Protein AF-A0A8K0PR61-F1 (afdb_monomer_lite)

pLDDT: mean 82.8, std 13.68, range [38.0, 94.88]

Foldseek 3Di:
DDPPPPCPPAAQDPNRGDDADPDFLFFWPDFDPDQGKQKEWEDEDDPQPQAPVSVLVVQVVLVVPPPPDDPSHQQEYEYEYAPDPPCPVVRQVRNVVVPSHPYYIYTYDPHPVSDDDTHIFIQHRRTTD

Radius of gyration: 15.32 Å; chains: 1; bounding box: 52×34×33 Å

Structure (mmCIF, N/CA/C/O backbone):
data_AF-A0A8K0PR61-F1
#
_entry.id   AF-A0A8K0PR61-F1
#
loop_
_atom_site.group_PDB
_atom_site.id
_atom_site.type_symbol
_atom_site.label_atom_id
_atom_site.label_alt_id
_atom_site.label_comp_id
_atom_site.label_asym_id
_atom_site.label_entity_id
_atom_site.label_seq_id
_atom_site.pdbx_PDB_ins_code
_atom_site.Cartn_x
_atom_site.Car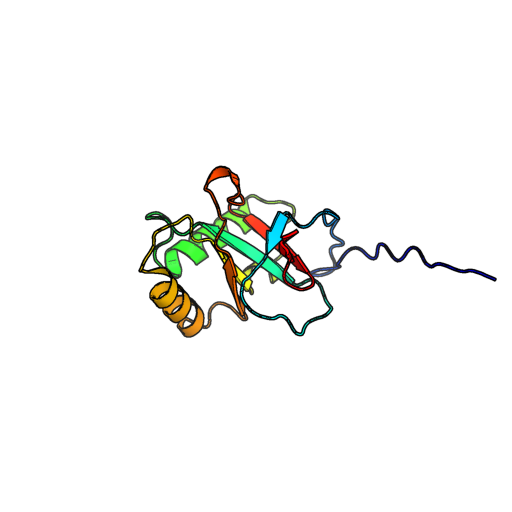tn_y
_atom_site.Cartn_z
_atom_site.occupancy
_atom_site.B_iso_or_equiv
_atom_site.auth_seq_id
_atom_site.auth_comp_id
_atom_site.auth_asym_id
_atom_site.auth_atom_id
_ato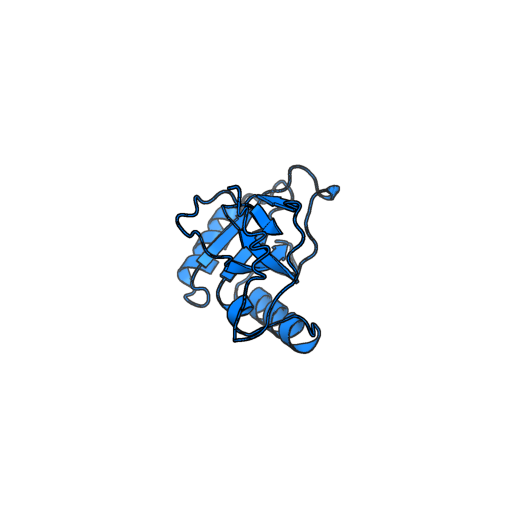m_site.pdbx_PDB_model_num
ATOM 1 N N . MET A 1 1 ? 39.208 -16.275 -10.527 1.00 43.62 1 MET A N 1
ATOM 2 C CA . MET A 1 1 ? 37.936 -16.846 -10.037 1.00 43.62 1 MET A CA 1
ATOM 3 C C . MET A 1 1 ? 37.218 -15.763 -9.254 1.00 43.62 1 MET A C 1
ATOM 5 O O . MET A 1 1 ? 37.582 -15.514 -8.116 1.00 43.62 1 MET A O 1
ATOM 9 N N . ALA A 1 2 ? 36.284 -15.065 -9.891 1.00 38.00 2 ALA A N 1
ATOM 10 C CA . ALA A 1 2 ? 35.347 -14.170 -9.219 1.00 38.00 2 ALA A CA 1
ATOM 11 C C . ALA A 1 2 ? 34.091 -14.095 -10.095 1.00 38.00 2 ALA A C 1
ATOM 13 O O . ALA A 1 2 ? 33.941 -13.190 -10.909 1.00 38.00 2 ALA A O 1
ATOM 14 N N . SER A 1 3 ? 33.229 -15.110 -9.998 1.00 41.72 3 SER A N 1
ATOM 15 C CA . SER A 1 3 ? 31.865 -15.011 -10.515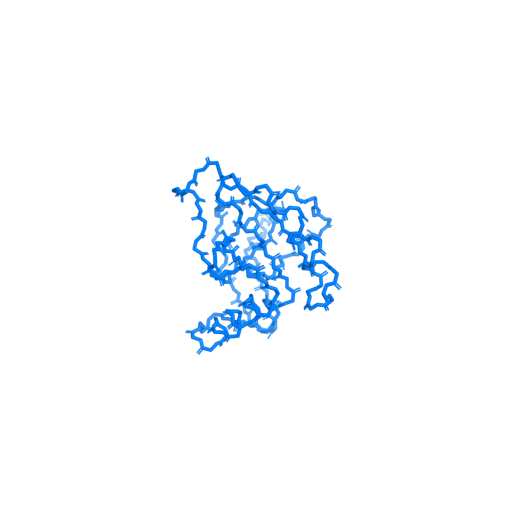 1.00 41.72 3 SER A CA 1
ATOM 16 C C . SER A 1 3 ? 31.038 -14.247 -9.482 1.00 41.72 3 SER A C 1
ATOM 18 O O . SER A 1 3 ? 30.405 -14.838 -8.609 1.00 41.72 3 SER A O 1
ATOM 20 N N . GLY A 1 4 ? 31.090 -12.920 -9.538 1.00 38.84 4 GLY A N 1
ATOM 21 C CA . GLY A 1 4 ? 30.062 -12.099 -8.913 1.00 38.84 4 GLY A CA 1
ATOM 22 C C . GLY A 1 4 ? 28.831 -12.166 -9.803 1.00 38.84 4 GLY A C 1
ATOM 23 O O . GLY A 1 4 ? 28.760 -11.443 -10.792 1.00 38.84 4 GLY A O 1
ATOM 24 N N . SER A 1 5 ? 27.915 -13.091 -9.514 1.00 38.28 5 SER A N 1
ATOM 25 C CA . SER A 1 5 ? 26.604 -13.121 -10.159 1.00 38.28 5 SER A CA 1
ATOM 26 C C . SER A 1 5 ? 25.927 -11.774 -9.905 1.00 38.28 5 SER A C 1
ATOM 28 O O . SER A 1 5 ? 25.613 -11.447 -8.763 1.00 38.28 5 SER A O 1
ATOM 30 N N . LEU A 1 6 ? 25.735 -10.977 -10.957 1.00 41.44 6 LEU A N 1
ATOM 31 C CA . LEU A 1 6 ? 24.824 -9.837 -10.952 1.00 41.44 6 LEU A CA 1
ATOM 32 C C . LEU A 1 6 ? 23.397 -10.390 -10.902 1.00 41.44 6 LEU A C 1
ATOM 34 O O . LEU A 1 6 ? 22.665 -10.341 -11.887 1.00 41.44 6 LEU A O 1
ATOM 38 N N . SER A 1 7 ? 22.988 -10.960 -9.772 1.00 41.94 7 SER A N 1
ATOM 39 C CA . SER A 1 7 ? 21.581 -11.251 -9.527 1.00 41.94 7 SER A CA 1
ATOM 40 C C . SER A 1 7 ? 20.882 -9.944 -9.157 1.00 41.94 7 SER A C 1
ATOM 42 O O . SER A 1 7 ? 20.447 -9.751 -8.025 1.00 41.94 7 SER A O 1
ATOM 44 N N . SER A 1 8 ? 20.766 -9.030 -10.122 1.00 53.06 8 SER A N 1
ATOM 45 C CA . SER A 1 8 ? 19.653 -8.080 -10.156 1.00 53.06 8 SER A CA 1
ATOM 46 C C . SER A 1 8 ? 18.402 -8.892 -10.484 1.00 53.06 8 SER A C 1
ATOM 48 O O . SER A 1 8 ? 17.921 -8.900 -11.613 1.00 53.06 8 SER A O 1
ATOM 50 N N . GLN A 1 9 ? 17.956 -9.701 -9.526 1.00 61.38 9 GLN A N 1
ATOM 51 C CA . GLN A 1 9 ? 16.813 -10.577 -9.705 1.00 61.38 9 GLN A CA 1
ATOM 52 C C . GLN A 1 9 ? 15.579 -9.750 -9.361 1.00 61.38 9 GLN A C 1
ATOM 54 O O . GLN A 1 9 ? 15.245 -9.564 -8.195 1.00 61.38 9 GLN A O 1
ATOM 59 N N . TYR A 1 10 ? 14.984 -9.157 -10.394 1.00 75.75 10 TYR A N 1
ATOM 60 C CA . TYR A 1 10 ? 13.692 -8.483 -10.324 1.00 75.75 10 TYR A CA 1
ATOM 61 C C . TYR A 1 10 ? 12.705 -9.339 -9.520 1.00 75.75 10 TYR A C 1
ATOM 63 O O . TYR A 1 10 ? 12.590 -10.531 -9.831 1.00 75.75 10 TYR A O 1
ATOM 71 N N . PRO A 1 11 ? 12.009 -8.797 -8.501 1.00 83.62 11 PRO A N 1
ATOM 72 C CA . PRO A 1 11 ? 10.946 -9.547 -7.856 1.00 83.62 11 PRO A CA 1
ATOM 73 C C . PRO A 1 11 ? 9.923 -9.972 -8.898 1.00 83.62 11 PRO A C 1
ATOM 75 O O . PRO A 1 11 ? 9.502 -9.173 -9.734 1.00 83.62 11 PRO A O 1
ATOM 78 N N . VAL A 1 12 ? 9.551 -11.246 -8.842 1.00 86.25 12 VAL A N 1
ATOM 79 C CA . VAL A 1 12 ? 8.493 -11.804 -9.674 1.00 86.25 12 VAL A CA 1
ATOM 80 C C . VAL A 1 12 ? 7.264 -11.954 -8.796 1.00 86.25 12 VAL A C 1
ATOM 82 O O . VAL A 1 12 ? 7.229 -12.832 -7.936 1.00 86.25 12 VAL A O 1
ATOM 85 N N . ILE A 1 13 ? 6.273 -11.092 -9.004 1.00 86.31 13 ILE A N 1
ATOM 86 C CA . ILE A 1 13 ? 5.000 -11.124 -8.279 1.00 86.31 13 ILE A CA 1
ATOM 87 C C . ILE A 1 13 ? 3.919 -11.565 -9.253 1.00 86.31 13 ILE A C 1
ATOM 89 O O . ILE A 1 13 ? 3.815 -11.017 -10.344 1.00 86.31 13 ILE A O 1
ATOM 93 N N . ASP A 1 14 ? 3.146 -12.589 -8.891 1.00 86.44 14 ASP A N 1
ATOM 94 C CA . ASP A 1 14 ? 2.086 -13.153 -9.741 1.00 86.44 14 ASP A CA 1
ATOM 95 C C . ASP A 1 14 ? 2.564 -13.514 -11.167 1.00 86.44 14 ASP A C 1
ATOM 97 O O . ASP A 1 14 ? 1.823 -13.426 -12.142 1.00 86.44 14 ASP A O 1
ATOM 101 N N . GLY A 1 15 ? 3.833 -13.923 -11.301 1.00 84.62 15 GLY A N 1
ATOM 102 C CA . GLY A 1 15 ? 4.458 -14.251 -12.590 1.00 84.62 15 GLY A CA 1
ATOM 103 C C . GLY A 1 15 ? 4.952 -13.044 -13.399 1.00 84.62 15 GLY A C 1
ATOM 104 O O . GLY A 1 15 ? 5.497 -13.235 -14.486 1.00 84.62 15 GLY A O 1
ATOM 105 N N . ILE A 1 16 ? 4.814 -11.825 -12.876 1.00 85.06 16 ILE A N 1
ATOM 106 C CA . ILE A 1 16 ? 5.232 -10.574 -13.515 1.00 85.06 16 ILE A CA 1
ATOM 107 C C . ILE A 1 16 ? 6.565 -10.116 -12.902 1.00 85.06 16 ILE A C 1
ATOM 109 O O . ILE A 1 16 ? 6.647 -9.961 -11.683 1.00 85.06 16 ILE A O 1
ATOM 113 N N . PRO A 1 17 ? 7.628 -9.908 -13.699 1.00 88.00 17 PRO A N 1
ATOM 114 C CA . PRO A 1 17 ? 8.886 -9.358 -13.207 1.00 88.00 17 PRO A CA 1
ATOM 115 C C . PRO A 1 17 ? 8.807 -7.833 -13.055 1.00 88.00 17 PRO A C 1
ATOM 117 O O . PRO A 1 17 ? 8.435 -7.128 -13.993 1.00 88.00 17 PRO A O 1
ATOM 120 N N . TYR A 1 18 ? 9.233 -7.321 -11.902 1.00 87.12 18 TYR A N 1
ATOM 121 C CA . TYR A 1 18 ? 9.182 -5.895 -11.579 1.00 87.12 18 TYR A CA 1
ATOM 122 C C . TYR A 1 18 ? 10.555 -5.243 -11.523 1.00 87.12 18 TYR A C 1
ATOM 124 O O . TYR A 1 18 ? 11.462 -5.703 -10.828 1.00 87.12 18 TYR A O 1
ATOM 132 N N . PHE A 1 19 ? 10.683 -4.093 -12.182 1.00 86.75 19 PHE A N 1
ATOM 133 C CA . PHE A 1 19 ? 11.807 -3.192 -11.964 1.00 86.75 19 PHE A CA 1
ATOM 134 C C . PHE A 1 19 ? 11.583 -2.399 -10.681 1.00 86.75 19 PHE A C 1
ATOM 136 O O . PHE A 1 19 ? 10.784 -1.469 -10.651 1.00 86.75 19 PHE A O 1
ATOM 143 N N . VAL A 1 20 ? 12.314 -2.759 -9.630 1.00 84.31 20 VAL A N 1
ATOM 144 C CA . VAL A 1 20 ? 12.289 -2.026 -8.364 1.00 84.31 20 VAL A CA 1
ATOM 145 C C . VAL A 1 20 ? 13.405 -1.000 -8.346 1.00 84.31 20 VAL A C 1
ATOM 147 O O . VAL A 1 20 ? 14.556 -1.304 -8.678 1.00 84.31 20 VAL A O 1
ATOM 150 N N . HIS A 1 21 ? 13.068 0.225 -7.954 1.00 78.38 21 HIS A N 1
ATOM 151 C CA . HIS A 1 21 ? 14.053 1.283 -7.852 1.00 78.38 21 HIS A CA 1
ATOM 152 C C . HIS A 1 21 ? 15.085 0.943 -6.756 1.00 78.38 21 HIS A C 1
ATOM 154 O O . HIS A 1 21 ? 14.713 0.602 -5.631 1.00 78.38 21 HIS A O 1
ATOM 160 N N . PRO A 1 22 ? 16.400 1.029 -7.035 1.00 81.75 22 PRO A N 1
ATOM 161 C CA . PRO A 1 22 ? 17.420 0.546 -6.103 1.00 81.75 22 PRO A CA 1
ATOM 162 C C . PRO A 1 22 ? 17.535 1.403 -4.838 1.00 81.75 22 PRO A C 1
ATOM 164 O O . PRO A 1 22 ? 18.060 0.941 -3.827 1.00 81.75 22 PRO A O 1
ATOM 167 N N . GLN A 1 23 ? 17.080 2.658 -4.888 1.00 88.00 23 GLN A N 1
ATOM 168 C CA . GLN A 1 23 ? 17.151 3.559 -3.743 1.00 88.00 23 GLN A CA 1
ATOM 169 C C . GLN A 1 23 ? 15.905 3.416 -2.866 1.00 88.00 23 GLN A C 1
ATOM 171 O O . GLN A 1 23 ? 14.802 3.514 -3.404 1.00 88.00 23 GLN A O 1
ATOM 176 N N . PRO A 1 24 ? 16.071 3.241 -1.544 1.00 89.69 24 PRO A N 1
ATOM 177 C CA . PRO A 1 24 ? 14.956 3.261 -0.612 1.00 89.69 24 PRO A CA 1
ATOM 178 C C . PRO A 1 24 ? 14.368 4.675 -0.532 1.00 89.69 24 PRO A C 1
ATOM 180 O O . PRO A 1 24 ? 15.103 5.654 -0.376 1.00 89.69 24 PRO A O 1
ATOM 183 N N . LEU A 1 25 ? 13.047 4.775 -0.627 1.00 91.62 25 LEU A N 1
ATOM 184 C CA . LEU A 1 25 ? 12.304 6.035 -0.594 1.00 91.62 25 LEU A CA 1
ATOM 185 C C . LEU A 1 25 ? 11.844 6.386 0.825 1.00 91.62 25 LEU A C 1
ATOM 187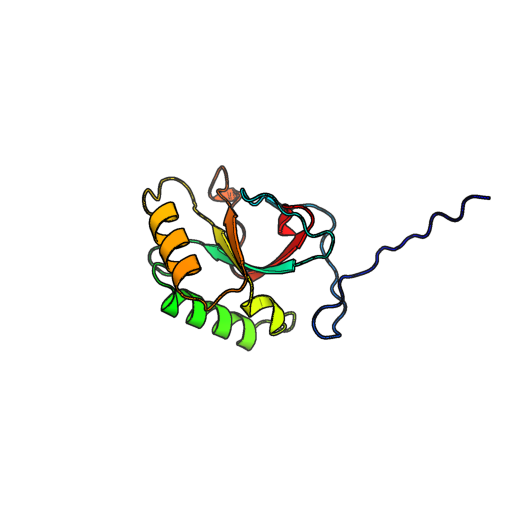 O O . LEU A 1 25 ? 11.840 7.552 1.216 1.00 91.62 25 LEU A O 1
ATOM 191 N N . ALA A 1 26 ? 11.479 5.373 1.611 1.00 91.62 26 ALA A N 1
ATOM 192 C CA . ALA A 1 26 ? 11.081 5.514 3.008 1.00 91.62 26 ALA A CA 1
ATOM 193 C C . ALA A 1 26 ? 11.328 4.211 3.781 1.00 91.62 26 ALA A C 1
ATOM 195 O O . ALA A 1 26 ? 11.806 3.221 3.226 1.00 91.62 26 ALA A O 1
ATOM 196 N N . LYS A 1 27 ? 11.006 4.207 5.077 1.00 92.44 27 LYS A N 1
ATOM 197 C CA . LYS A 1 27 ? 11.156 3.041 5.952 1.00 92.44 27 LYS A CA 1
ATOM 198 C C . LYS A 1 27 ? 9.883 2.811 6.758 1.00 92.44 27 LYS A C 1
ATOM 200 O O . LYS A 1 27 ? 9.285 3.777 7.240 1.00 92.44 27 LYS A O 1
ATOM 205 N N . VAL A 1 28 ? 9.487 1.552 6.912 1.00 92.75 28 VAL A N 1
ATOM 206 C CA . VAL A 1 28 ? 8.439 1.183 7.872 1.00 92.75 28 VAL A CA 1
ATOM 207 C C . VAL A 1 28 ? 9.024 1.062 9.277 1.00 92.75 28 VAL A C 1
ATOM 209 O O . VAL A 1 28 ? 10.235 0.900 9.457 1.00 92.75 28 VAL A O 1
ATOM 212 N N . VAL A 1 29 ? 8.166 1.164 10.282 1.00 90.25 29 VAL A N 1
ATOM 213 C CA . VAL A 1 29 ? 8.584 1.084 11.686 1.00 90.25 29 VAL A CA 1
ATOM 214 C C . VAL A 1 29 ? 8.640 -0.363 12.170 1.00 90.25 29 VAL A C 1
ATOM 216 O O . VAL A 1 29 ? 9.506 -0.702 12.979 1.00 90.25 29 VAL A O 1
ATOM 219 N N . GLU A 1 30 ? 7.754 -1.232 11.678 1.00 87.38 30 GLU A N 1
ATOM 220 C CA . GLU A 1 30 ? 7.754 -2.642 12.057 1.00 87.38 30 GLU A CA 1
ATOM 221 C C . GLU A 1 30 ? 9.024 -3.378 11.586 1.00 87.38 30 GLU A C 1
ATOM 223 O O . GLU A 1 30 ? 9.497 -3.174 10.463 1.00 87.38 30 GLU A O 1
ATOM 228 N N . PRO A 1 31 ? 9.572 -4.293 12.407 1.00 75.44 31 PRO A N 1
ATOM 229 C CA . PRO A 1 31 ? 10.648 -5.171 11.973 1.00 75.44 31 PRO A CA 1
ATOM 230 C C . PRO A 1 31 ? 10.129 -6.181 10.943 1.00 75.44 31 PRO A C 1
ATOM 232 O O . PRO A 1 31 ? 9.067 -6.776 11.118 1.00 75.44 31 PRO A O 1
ATOM 235 N N . LEU A 1 32 ? 10.913 -6.426 9.892 1.00 78.81 32 LEU A N 1
ATOM 236 C CA . LEU A 1 32 ? 10.623 -7.457 8.896 1.00 78.81 32 LEU A CA 1
ATOM 237 C C . LEU A 1 32 ? 11.609 -8.610 9.006 1.00 78.81 32 LEU A C 1
ATOM 239 O O . LEU A 1 32 ? 12.821 -8.410 8.994 1.00 78.81 32 LEU A O 1
ATOM 243 N N . ALA A 1 33 ? 11.058 -9.820 9.089 1.00 67.69 33 ALA A N 1
ATOM 244 C CA . ALA A 1 33 ? 11.814 -11.070 9.083 1.00 67.69 33 ALA A CA 1
ATOM 245 C C . ALA A 1 33 ? 11.921 -11.696 7.680 1.00 67.69 33 ALA A C 1
ATOM 247 O O . ALA A 1 33 ? 12.584 -12.717 7.515 1.00 67.69 33 ALA A O 1
ATOM 248 N N . HIS A 1 34 ? 11.244 -11.126 6.681 1.00 68.94 34 HIS A N 1
ATOM 249 C CA . HIS A 1 34 ? 11.204 -11.663 5.323 1.00 68.94 34 HIS A CA 1
ATOM 250 C C . HIS A 1 34 ? 12.355 -11.120 4.476 1.00 68.94 34 HIS A C 1
ATOM 252 O O . HIS A 1 34 ? 12.640 -9.922 4.490 1.00 68.94 34 HIS A O 1
ATOM 258 N N . SER A 1 35 ? 13.012 -12.029 3.753 1.00 71.75 35 SER A N 1
ATOM 259 C CA . SER A 1 35 ? 14.047 -11.723 2.761 1.00 71.75 35 SER A CA 1
ATOM 260 C C . SER A 1 35 ? 13.464 -11.298 1.416 1.00 71.75 35 SER A C 1
ATOM 262 O O . SER A 1 35 ? 14.121 -10.586 0.660 1.00 71.75 35 SER A O 1
ATOM 264 N N . ASP A 1 36 ? 12.243 -11.742 1.119 1.00 83.31 36 ASP A N 1
ATOM 265 C CA . ASP A 1 36 ? 11.628 -11.562 -0.190 1.00 83.31 36 ASP A CA 1
ATOM 266 C C . ASP A 1 36 ? 10.881 -10.221 -0.262 1.00 83.31 36 ASP A C 1
ATOM 268 O O . ASP A 1 36 ? 10.293 -9.795 0.739 1.00 83.31 36 ASP A O 1
ATOM 272 N N . PRO A 1 37 ? 10.878 -9.542 -1.426 1.00 88.50 37 PRO A N 1
ATOM 273 C CA . PRO A 1 37 ? 10.116 -8.312 -1.611 1.00 88.50 37 PRO A CA 1
ATOM 274 C C . PRO A 1 37 ? 8.618 -8.525 -1.390 1.00 88.50 37 PRO A C 1
ATOM 276 O O . PRO A 1 37 ? 8.016 -9.419 -1.985 1.00 88.50 37 PRO A O 1
ATOM 279 N N . ILE A 1 38 ? 8.009 -7.668 -0.571 1.00 92.12 38 ILE A N 1
ATOM 280 C CA . ILE A 1 38 ? 6.571 -7.703 -0.292 1.00 92.12 38 ILE A CA 1
ATOM 281 C C . ILE A 1 38 ? 5.888 -6.615 -1.130 1.00 92.12 38 ILE A C 1
ATOM 283 O O . ILE A 1 38 ? 6.179 -5.435 -0.917 1.00 92.12 38 ILE A O 1
ATOM 287 N N . PRO A 1 39 ? 4.991 -6.966 -2.066 1.00 93.06 39 PRO A N 1
ATOM 288 C CA . PRO A 1 39 ? 4.157 -5.983 -2.744 1.00 93.06 39 PRO A CA 1
ATOM 289 C C . PRO A 1 39 ? 3.149 -5.407 -1.744 1.00 93.06 39 PRO A C 1
ATOM 291 O O . PRO A 1 39 ? 2.483 -6.149 -1.018 1.00 93.06 39 PRO A O 1
ATOM 294 N N . ALA A 1 40 ? 3.052 -4.084 -1.680 1.00 93.69 40 ALA A N 1
ATOM 295 C CA . ALA A 1 40 ? 2.155 -3.404 -0.756 1.00 93.69 40 ALA A CA 1
ATOM 296 C C . ALA A 1 40 ? 1.626 -2.100 -1.348 1.00 93.69 40 ALA A C 1
ATOM 298 O O . ALA A 1 40 ? 2.282 -1.467 -2.174 1.00 93.69 40 ALA A O 1
ATOM 299 N N . VAL A 1 41 ? 0.458 -1.661 -0.886 1.00 94.06 41 VAL A N 1
ATOM 300 C CA . VAL A 1 41 ? -0.064 -0.331 -1.221 1.00 94.06 41 VAL A CA 1
ATOM 301 C C . VAL A 1 41 ? 0.253 0.651 -0.099 1.00 94.06 41 VAL A C 1
ATOM 303 O O . VAL A 1 41 ? -0.104 0.422 1.057 1.00 94.06 41 VAL A O 1
ATOM 306 N N . VAL A 1 42 ? 0.886 1.773 -0.438 1.00 93.81 42 VAL A N 1
ATOM 307 C CA . VAL A 1 42 ? 1.025 2.918 0.467 1.00 93.81 42 VAL A CA 1
ATOM 308 C C . VAL A 1 42 ? -0.248 3.752 0.408 1.00 93.81 42 VAL A C 1
ATOM 310 O O . VAL A 1 42 ? -0.680 4.173 -0.666 1.00 93.81 42 VAL A O 1
ATOM 313 N N . LEU A 1 43 ? -0.832 4.032 1.572 1.00 92.00 43 LEU A N 1
ATOM 314 C CA . LEU A 1 43 ? -1.972 4.931 1.724 1.00 92.00 43 LEU A CA 1
ATOM 315 C C . LEU A 1 43 ? -1.620 6.049 2.697 1.00 92.00 43 LEU A C 1
ATOM 317 O O . LEU A 1 43 ? -1.140 5.801 3.799 1.00 92.00 43 LEU A O 1
ATOM 321 N N . THR A 1 44 ? -1.895 7.291 2.304 1.00 88.94 44 THR A N 1
ATOM 322 C CA . THR A 1 44 ? -1.752 8.436 3.208 1.00 88.94 44 THR A CA 1
ATOM 323 C C . THR A 1 44 ? -3.005 8.585 4.052 1.00 88.94 44 THR A C 1
ATOM 325 O O . THR A 1 44 ? -4.101 8.780 3.518 1.00 88.94 44 THR A O 1
ATOM 328 N N . ILE A 1 45 ? -2.834 8.539 5.369 1.00 82.44 45 ILE A N 1
ATOM 329 C CA . ILE A 1 45 ? -3.925 8.780 6.304 1.00 82.44 45 ILE A CA 1
ATOM 330 C C . ILE A 1 45 ? -4.262 10.262 6.275 1.00 82.44 45 ILE A C 1
ATOM 332 O O . ILE A 1 45 ? -3.439 11.133 6.547 1.00 82.44 45 ILE A O 1
ATOM 336 N N . SER A 1 46 ? -5.501 10.517 5.896 1.00 75.12 46 SER A N 1
ATOM 337 C CA . SER A 1 46 ? -6.133 11.824 5.798 1.00 75.12 46 SER A CA 1
ATOM 338 C C . SER A 1 46 ? -7.640 11.613 5.933 1.00 75.12 46 SER A C 1
ATOM 340 O O . SER A 1 46 ? -8.105 10.470 5.933 1.00 75.12 46 SER A O 1
ATOM 342 N N . ASP A 1 47 ? -8.427 12.686 5.957 1.00 63.97 47 ASP A N 1
ATOM 343 C CA . ASP A 1 47 ? -9.897 12.600 6.010 1.00 63.97 47 ASP A CA 1
ATOM 344 C C . ASP A 1 47 ? -10.502 11.742 4.872 1.00 63.97 47 ASP A C 1
ATOM 346 O O . ASP A 1 47 ? -11.595 11.175 4.996 1.00 63.97 47 ASP A O 1
ATOM 350 N N . ALA A 1 48 ? -9.772 11.596 3.759 1.00 63.19 48 ALA A N 1
ATOM 351 C CA . ALA A 1 48 ? -10.158 10.752 2.634 1.00 63.19 48 ALA A CA 1
ATOM 352 C C . ALA A 1 48 ? -10.023 9.242 2.918 1.00 63.19 48 ALA A C 1
ATOM 354 O O . ALA A 1 48 ? -10.778 8.460 2.346 1.00 63.19 48 ALA A O 1
ATOM 355 N N . ILE A 1 49 ? -9.114 8.827 3.807 1.00 67.19 49 ILE A N 1
ATOM 356 C CA . ILE A 1 49 ? -8.813 7.420 4.128 1.00 67.19 49 ILE A CA 1
ATOM 357 C C . ILE A 1 49 ? -8.817 7.245 5.653 1.00 67.19 49 ILE A C 1
ATOM 359 O O . ILE A 1 49 ? -7.794 6.967 6.271 1.00 67.19 49 ILE A O 1
ATOM 363 N N . TYR A 1 50 ? -9.983 7.455 6.270 1.00 75.06 50 TYR A N 1
ATOM 364 C CA . TYR A 1 50 ? -10.164 7.265 7.717 1.00 75.06 50 TYR A CA 1
ATOM 365 C C . TYR A 1 50 ? -10.734 5.881 8.087 1.00 75.06 50 TYR A C 1
ATOM 367 O O . TYR A 1 50 ? -10.863 5.575 9.264 1.00 75.06 50 TYR A O 1
ATOM 375 N N . SER A 1 51 ? -11.091 5.040 7.108 1.00 86.25 51 SER A N 1
ATOM 376 C CA . SER A 1 51 ? -11.683 3.719 7.356 1.00 86.25 51 SER A CA 1
ATOM 377 C C . SER A 1 51 ? -11.147 2.649 6.407 1.00 86.25 51 SER A C 1
ATOM 379 O O . SER A 1 51 ? -10.662 2.953 5.313 1.00 86.25 51 SER A O 1
ATOM 381 N N . VAL A 1 52 ? -11.286 1.385 6.819 1.00 91.00 52 VAL A N 1
ATOM 382 C CA . VAL A 1 52 ? -10.882 0.212 6.029 1.00 91.00 52 VAL A CA 1
ATOM 383 C C . VAL A 1 52 ? -11.622 0.160 4.688 1.00 91.00 52 VAL A C 1
ATOM 385 O O . VAL A 1 52 ? -10.980 0.017 3.655 1.00 91.00 52 VAL A O 1
ATOM 388 N N . ASP A 1 53 ? -12.938 0.389 4.661 1.00 91.88 53 ASP A N 1
ATOM 389 C CA . ASP A 1 53 ? -13.727 0.352 3.414 1.00 91.88 53 ASP A CA 1
ATOM 390 C C . ASP A 1 53 ? -13.276 1.402 2.388 1.00 91.88 53 ASP A C 1
ATOM 392 O O . ASP A 1 53 ? -13.203 1.139 1.183 1.00 91.88 53 ASP A O 1
ATOM 396 N N . LYS A 1 54 ? -12.939 2.609 2.863 1.00 89.94 54 LYS A N 1
ATOM 397 C CA . LYS A 1 54 ? -12.407 3.675 2.004 1.00 89.94 54 LYS A CA 1
ATOM 398 C C . LYS A 1 54 ? -11.028 3.305 1.462 1.00 89.94 54 LYS A C 1
ATOM 400 O O . LYS A 1 54 ? -10.748 3.575 0.296 1.00 89.94 54 LYS A O 1
ATOM 405 N N . ALA A 1 55 ? -10.188 2.667 2.279 1.00 90.69 55 ALA A N 1
ATOM 406 C CA . ALA A 1 55 ? -8.901 2.147 1.831 1.00 90.69 55 ALA A CA 1
ATOM 407 C C . ALA A 1 55 ? -9.059 1.052 0.771 1.00 90.69 55 ALA A C 1
ATOM 409 O O . ALA A 1 55 ? -8.398 1.132 -0.259 1.00 90.69 55 ALA A O 1
ATOM 410 N N . LEU A 1 56 ? -9.968 0.093 0.968 1.00 92.31 56 LEU A N 1
ATOM 411 C CA . LEU A 1 56 ? -10.260 -0.950 -0.021 1.00 92.31 56 LEU A CA 1
ATOM 412 C C . LEU A 1 56 ? -10.734 -0.348 -1.346 1.00 92.31 56 LEU A C 1
ATOM 414 O O . LEU A 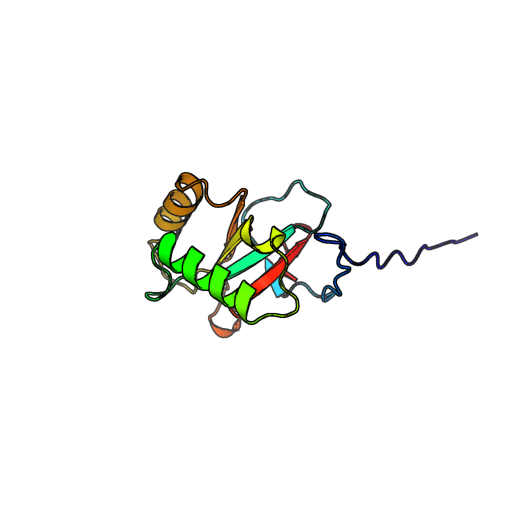1 56 ? -10.180 -0.661 -2.393 1.00 92.31 56 LEU A O 1
ATOM 418 N N . THR A 1 57 ? -11.654 0.618 -1.291 1.00 91.12 57 THR A N 1
ATOM 419 C CA . THR A 1 57 ? -12.125 1.339 -2.488 1.00 91.12 57 THR A CA 1
ATOM 420 C C . THR A 1 57 ? -10.972 2.022 -3.234 1.00 91.12 57 THR A C 1
ATOM 422 O O . THR A 1 57 ? -10.931 2.041 -4.464 1.00 91.12 57 THR A O 1
ATOM 425 N N . GLN A 1 58 ? -10.018 2.600 -2.501 1.00 89.88 58 GLN A N 1
ATOM 426 C CA . GLN A 1 58 ? -8.851 3.244 -3.098 1.00 89.88 58 GLN A CA 1
ATOM 427 C C . GLN A 1 58 ? -7.869 2.222 -3.697 1.00 89.88 58 GLN A C 1
ATOM 429 O O . GLN A 1 58 ? -7.296 2.485 -4.753 1.00 89.88 58 GLN A O 1
ATOM 434 N N . ILE A 1 59 ? -7.698 1.060 -3.063 1.00 90.69 59 ILE A N 1
ATOM 435 C CA . ILE A 1 59 ? -6.880 -0.046 -3.578 1.00 90.69 59 ILE A CA 1
ATOM 436 C C . ILE A 1 59 ? -7.485 -0.607 -4.870 1.00 90.69 59 ILE A C 1
ATOM 438 O O . ILE A 1 59 ? -6.769 -0.734 -5.864 1.00 90.69 59 ILE A O 1
ATOM 442 N N . ASP A 1 60 ? -8.798 -0.840 -4.897 1.00 89.81 60 ASP A N 1
ATOM 443 C CA . ASP A 1 60 ? -9.521 -1.274 -6.100 1.00 89.81 60 ASP A CA 1
ATOM 444 C C . ASP A 1 60 ? -9.365 -0.258 -7.236 1.00 89.81 60 ASP A C 1
ATOM 446 O O . ASP A 1 60 ? -9.207 -0.615 -8.407 1.00 89.81 60 ASP A O 1
ATOM 450 N N . ARG A 1 61 ? -9.346 1.037 -6.895 1.00 88.06 61 ARG A N 1
ATOM 451 C CA . ARG A 1 61 ? -9.076 2.087 -7.873 1.00 88.06 61 ARG A CA 1
ATOM 452 C C . ARG A 1 61 ? -7.674 1.957 -8.458 1.00 88.06 61 ARG A C 1
ATOM 454 O O . ARG A 1 61 ? -7.567 2.056 -9.677 1.00 88.06 61 ARG A O 1
ATOM 461 N N . PHE A 1 62 ? -6.635 1.728 -7.652 1.00 86.31 62 PHE A N 1
ATOM 462 C CA . PHE A 1 62 ? -5.281 1.497 -8.176 1.00 86.31 62 PHE A CA 1
ATOM 463 C C . PHE A 1 62 ? -5.245 0.290 -9.111 1.00 86.31 62 PHE A C 1
ATOM 465 O O . PHE A 1 62 ? -4.754 0.421 -10.228 1.00 86.31 62 PHE A O 1
ATOM 472 N N . ALA A 1 63 ? -5.885 -0.816 -8.728 1.00 84.31 63 ALA A N 1
ATOM 473 C CA . ALA A 1 63 ? -5.999 -2.002 -9.575 1.00 84.31 63 ALA A CA 1
ATOM 474 C C . ALA A 1 63 ? -6.670 -1.726 -10.933 1.00 84.31 63 ALA A C 1
ATOM 476 O O . ALA A 1 63 ? -6.373 -2.390 -11.922 1.00 84.31 63 ALA A O 1
ATOM 477 N N . SER A 1 64 ? -7.579 -0.747 -10.995 1.00 83.00 64 SER A N 1
ATOM 478 C CA . SER A 1 64 ? -8.291 -0.392 -12.229 1.00 83.00 64 SER A CA 1
ATOM 479 C C . SER A 1 64 ? -7.539 0.566 -13.161 1.00 83.00 64 SER A C 1
ATOM 481 O O . SER A 1 64 ? -7.911 0.674 -14.329 1.00 83.00 64 SER A O 1
ATOM 483 N N . VAL A 1 65 ? -6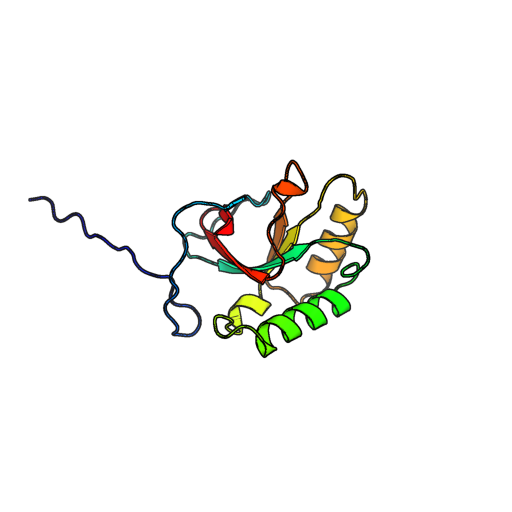.531 1.291 -12.659 1.00 79.00 65 VAL A N 1
ATOM 484 C CA . VAL A 1 65 ? -5.854 2.364 -13.417 1.00 79.00 65 VAL A CA 1
ATOM 485 C C . VAL A 1 65 ? -4.364 2.136 -13.630 1.00 79.00 65 VAL A C 1
ATOM 487 O O . VAL A 1 65 ? -3.802 2.751 -14.532 1.00 79.00 65 VAL A O 1
ATOM 490 N N . ASP A 1 66 ? -3.732 1.310 -12.802 1.00 72.69 66 ASP A N 1
ATOM 491 C CA . ASP A 1 66 ? -2.290 1.096 -12.800 1.00 72.69 66 ASP A CA 1
ATOM 492 C C . ASP A 1 66 ? -1.959 -0.227 -13.504 1.00 72.69 66 ASP A C 1
ATOM 494 O O . ASP A 1 66 ? -2.356 -1.305 -13.059 1.00 72.69 66 ASP A O 1
ATOM 498 N N . ASP A 1 67 ? -1.251 -0.143 -14.629 1.00 72.12 67 ASP A N 1
ATOM 499 C CA . ASP A 1 67 ? -0.842 -1.290 -15.445 1.00 72.12 67 ASP A CA 1
ATOM 500 C C . ASP A 1 67 ? 0.277 -2.120 -14.798 1.00 72.12 67 ASP A C 1
ATOM 502 O O . ASP A 1 67 ? 0.530 -3.255 -15.211 1.00 72.12 67 ASP A O 1
ATOM 506 N N . VAL A 1 68 ? 0.914 -1.579 -13.758 1.00 72.00 68 VAL A N 1
ATOM 507 C CA . VAL A 1 68 ? 1.927 -2.246 -12.935 1.00 72.00 68 VAL A CA 1
ATOM 508 C C . VAL A 1 68 ? 1.262 -3.059 -11.812 1.00 72.00 68 VAL A C 1
ATOM 510 O O . VAL A 1 68 ? 1.877 -3.963 -11.246 1.00 72.00 68 VAL A O 1
ATOM 513 N N . TYR A 1 69 ? -0.007 -2.815 -11.485 1.00 78.50 69 TYR A N 1
ATOM 514 C CA . TYR A 1 69 ? -0.670 -3.464 -10.356 1.00 78.50 69 TYR A CA 1
ATOM 515 C C . TYR A 1 69 ? -0.908 -4.971 -10.568 1.00 78.50 69 TYR A C 1
ATOM 517 O O . TYR A 1 69 ? -1.459 -5.403 -11.579 1.00 78.50 69 TYR A O 1
ATOM 525 N N . SER A 1 70 ? -0.574 -5.777 -9.555 1.00 85.44 70 SER A N 1
ATOM 526 C CA . SER A 1 70 ? -1.003 -7.178 -9.437 1.00 85.44 70 SER A CA 1
ATOM 527 C C . SER A 1 70 ? -1.846 -7.386 -8.180 1.00 85.44 70 SER A C 1
ATOM 529 O O . SER A 1 70 ? -1.730 -6.642 -7.205 1.00 85.44 70 SER A O 1
ATOM 531 N N . GLN A 1 71 ? -2.684 -8.426 -8.164 1.00 86.38 71 GLN A N 1
ATOM 532 C CA . GLN A 1 71 ? -3.574 -8.700 -7.031 1.00 86.38 71 GLN A CA 1
ATOM 533 C C . GLN A 1 71 ? -2.808 -8.876 -5.709 1.00 86.38 71 GLN A C 1
ATOM 535 O O . GLN A 1 71 ? -3.322 -8.512 -4.652 1.00 86.38 71 GLN A O 1
ATOM 540 N N . SER A 1 72 ? -1.561 -9.354 -5.751 1.00 90.19 72 SER A N 1
ATOM 541 C CA . SER A 1 72 ? -0.714 -9.468 -4.562 1.00 90.19 72 SER A CA 1
ATOM 542 C C . SER A 1 72 ? -0.471 -8.145 -3.823 1.00 90.19 72 SER A C 1
ATOM 544 O O . SER A 1 72 ? -0.293 -8.175 -2.604 1.00 90.19 72 SER A O 1
ATOM 546 N N . PHE A 1 73 ? -0.527 -6.989 -4.497 1.00 89.25 73 PHE A N 1
ATOM 547 C CA . PHE A 1 73 ? -0.425 -5.683 -3.831 1.00 89.25 73 PHE A CA 1
ATOM 548 C C . PHE A 1 73 ? -1.603 -5.404 -2.886 1.00 89.25 73 PHE A C 1
ATOM 550 O O . PHE A 1 73 ? -1.433 -4.669 -1.916 1.00 89.25 73 PHE A O 1
ATOM 557 N N . ALA A 1 74 ? -2.777 -6.005 -3.114 1.00 89.75 74 ALA A N 1
ATOM 558 C CA . ALA A 1 74 ? -3.955 -5.815 -2.263 1.00 89.75 74 ALA A CA 1
ATOM 559 C C . ALA A 1 74 ? -3.794 -6.427 -0.863 1.00 89.75 74 ALA A C 1
ATOM 561 O O . ALA A 1 74 ? -4.504 -6.045 0.063 1.00 89.75 74 ALA A O 1
ATOM 562 N N . HIS A 1 75 ? -2.885 -7.394 -0.697 1.00 92.31 75 HIS A N 1
ATOM 563 C CA . HIS A 1 75 ? -2.783 -8.184 0.531 1.00 92.31 75 HIS A CA 1
ATOM 564 C C . HIS A 1 75 ? -1.997 -7.500 1.651 1.00 92.31 75 HIS A C 1
ATOM 566 O O . HIS A 1 75 ? -2.092 -7.930 2.802 1.00 92.31 75 HIS A O 1
ATOM 572 N N . SER A 1 76 ? -1.219 -6.466 1.335 1.00 94.19 76 SER A N 1
ATOM 573 C CA . SER A 1 76 ? -0.429 -5.732 2.321 1.00 94.19 76 SER A CA 1
ATOM 574 C C . SER A 1 76 ? -0.619 -4.238 2.150 1.00 94.19 76 SER A C 1
ATOM 576 O O . SER A 1 76 ? -0.613 -3.717 1.034 1.00 94.19 76 SER A O 1
ATOM 578 N N . VAL A 1 77 ? -0.739 -3.530 3.267 1.00 94.88 77 VAL A N 1
ATOM 579 C CA . VAL A 1 77 ? -0.925 -2.079 3.261 1.00 94.88 77 VAL A CA 1
ATOM 580 C C . VAL A 1 77 ? 0.093 -1.404 4.167 1.00 94.88 77 VAL A C 1
ATOM 582 O O . VAL A 1 77 ? 0.409 -1.890 5.255 1.00 94.88 77 VAL A O 1
ATOM 585 N N . ILE A 1 78 ? 0.613 -0.273 3.705 1.00 94.56 78 ILE A N 1
ATOM 586 C CA . ILE A 1 78 ? 1.491 0.605 4.468 1.00 94.56 78 ILE A CA 1
ATOM 587 C C . ILE A 1 78 ? 0.724 1.897 4.730 1.00 94.56 78 ILE A C 1
ATOM 589 O O . ILE A 1 78 ? 0.427 2.664 3.812 1.00 94.56 78 ILE A O 1
ATOM 593 N N . LEU A 1 79 ? 0.409 2.145 5.995 1.00 93.12 79 LEU A N 1
ATOM 594 C CA . LEU A 1 79 ? -0.263 3.361 6.423 1.00 93.12 79 LEU A CA 1
ATOM 595 C C . LEU A 1 79 ? 0.764 4.467 6.687 1.00 93.12 79 LEU A C 1
ATOM 597 O O . LEU A 1 79 ? 1.636 4.339 7.546 1.00 93.12 79 LEU A O 1
ATOM 601 N N . GLN A 1 80 ? 0.661 5.560 5.939 1.00 91.62 80 GLN A N 1
ATOM 602 C CA . GLN A 1 80 ? 1.533 6.722 6.055 1.00 91.62 80 GLN A CA 1
ATOM 603 C C . GLN A 1 80 ? 0.853 7.825 6.872 1.00 91.62 80 GLN A C 1
ATOM 605 O O . GLN A 1 80 ? -0.168 8.370 6.447 1.00 91.62 80 GLN A O 1
ATOM 610 N N . SER A 1 81 ? 1.440 8.185 8.017 1.00 86.19 81 SER A N 1
ATOM 611 C CA . SER A 1 81 ? 0.982 9.299 8.861 1.00 86.19 81 SER A CA 1
ATOM 612 C C . SER A 1 81 ? 1.832 10.546 8.615 1.00 86.19 81 SER A C 1
ATOM 614 O O . SER A 1 81 ? 3.036 10.549 8.868 1.00 86.19 81 SER A O 1
ATOM 616 N N . ILE A 1 82 ? 1.220 11.622 8.119 1.00 77.31 82 ILE A N 1
ATOM 617 C CA . ILE A 1 82 ? 1.892 12.913 7.937 1.00 77.31 82 ILE A CA 1
ATOM 618 C C . ILE A 1 82 ? 1.631 13.750 9.197 1.00 77.31 82 ILE A C 1
ATOM 620 O O . ILE A 1 82 ? 0.605 14.406 9.273 1.00 77.31 82 ILE A O 1
ATOM 624 N N . ILE A 1 83 ? 2.543 13.669 10.176 1.00 58.78 83 ILE A N 1
ATOM 625 C CA . ILE A 1 83 ? 2.667 14.475 11.417 1.00 58.78 83 ILE A CA 1
ATOM 626 C C . ILE A 1 83 ? 1.346 14.872 12.114 1.00 58.78 83 ILE A C 1
ATOM 628 O O . ILE A 1 83 ? 0.627 15.762 11.670 1.00 58.78 83 ILE A O 1
ATOM 632 N N . GLY A 1 84 ? 1.131 14.344 13.324 1.00 57.56 84 GLY A N 1
ATOM 633 C CA . GLY A 1 84 ? 0.127 14.862 14.266 1.00 57.56 84 GLY A CA 1
ATOM 634 C C . GLY A 1 84 ? -1.214 14.129 14.270 1.00 57.56 84 GLY A C 1
ATOM 635 O O . GLY A 1 84 ? -2.163 14.618 14.875 1.00 57.56 84 GLY A O 1
ATOM 636 N N . SER A 1 85 ? -1.320 12.958 13.631 1.00 59.12 85 SER A N 1
ATOM 637 C CA . SER A 1 85 ? -2.496 12.108 13.821 1.00 59.12 85 SER A CA 1
ATOM 638 C C . SER A 1 85 ? -2.342 11.283 15.103 1.00 59.12 85 SER A C 1
ATOM 640 O O . SER A 1 85 ? -1.794 10.179 15.067 1.00 59.12 85 SER A O 1
ATOM 642 N N . ASP A 1 86 ? -2.888 11.767 16.217 1.00 60.28 86 ASP A N 1
ATOM 643 C CA . ASP A 1 86 ? -3.037 10.975 17.454 1.00 60.28 86 ASP A CA 1
ATOM 644 C C . ASP A 1 86 ? -3.852 9.676 17.222 1.00 60.28 86 ASP A C 1
ATOM 646 O O . ASP A 1 86 ? -3.860 8.763 18.040 1.00 60.28 86 ASP A O 1
ATOM 650 N N . SER A 1 87 ? -4.513 9.563 16.065 1.00 70.00 87 SER A N 1
ATOM 651 C CA . SER A 1 87 ? -5.373 8.446 15.663 1.00 70.00 87 SER A CA 1
ATOM 652 C C . SER A 1 87 ? -4.675 7.317 14.888 1.00 70.00 87 SER A C 1
ATOM 654 O O . SER A 1 87 ? -5.348 6.354 14.520 1.00 70.00 87 SER A O 1
ATOM 656 N N . ILE A 1 88 ? -3.363 7.394 14.616 1.00 81.25 88 ILE A N 1
ATOM 657 C CA . ILE A 1 88 ? -2.670 6.358 13.819 1.00 81.25 88 ILE A CA 1
ATOM 658 C C . ILE A 1 88 ? -2.735 4.981 14.482 1.00 81.25 88 ILE A C 1
ATOM 660 O O . ILE A 1 88 ? -2.971 3.987 13.805 1.00 81.25 88 ILE A O 1
ATOM 664 N N . GLU A 1 89 ? -2.566 4.911 15.803 1.00 85.50 89 GLU A N 1
ATOM 665 C CA . GLU A 1 89 ? -2.566 3.639 16.531 1.00 85.50 89 GLU A CA 1
ATOM 666 C C . GLU A 1 89 ? -3.937 2.965 16.492 1.00 85.50 89 GLU A C 1
ATOM 668 O O . GLU A 1 89 ? -4.028 1.760 16.253 1.00 85.50 89 GLU A O 1
ATOM 673 N N . GLN A 1 90 ? -5.004 3.752 16.662 1.00 85.88 90 GLN A N 1
ATOM 674 C CA . GLN A 1 90 ? -6.370 3.256 16.550 1.00 85.88 90 GLN A CA 1
ATOM 675 C C . GLN A 1 90 ? -6.640 2.741 15.134 1.00 85.88 90 GLN A C 1
ATOM 677 O O . GLN A 1 90 ? -7.130 1.626 14.972 1.00 85.88 90 GLN A O 1
ATOM 682 N N . LEU A 1 91 ? -6.263 3.509 14.110 1.00 86.94 91 LEU A N 1
ATOM 683 C CA . LEU A 1 91 ? -6.477 3.106 12.725 1.00 86.94 91 LEU A CA 1
ATOM 684 C C . LEU A 1 91 ? -5.656 1.859 12.366 1.00 86.94 91 LEU A C 1
ATOM 686 O O . LEU A 1 91 ? -6.164 0.943 11.727 1.00 86.94 91 LEU A O 1
ATOM 690 N N . LEU A 1 92 ? -4.410 1.765 12.834 1.00 89.56 92 LEU A N 1
ATOM 691 C CA . LEU A 1 92 ? -3.597 0.558 12.687 1.00 89.56 92 LEU A CA 1
ATOM 692 C C . LEU A 1 92 ? -4.269 -0.655 13.333 1.00 89.56 92 LEU A C 1
ATOM 694 O O . LEU A 1 92 ? -4.262 -1.735 12.740 1.00 89.56 92 LEU A O 1
ATOM 698 N N . ALA A 1 93 ? -4.844 -0.494 14.526 1.00 90.75 93 ALA A N 1
ATOM 699 C CA . ALA A 1 93 ? -5.571 -1.561 15.203 1.00 90.75 93 ALA A CA 1
ATOM 700 C C . ALA A 1 93 ? -6.826 -1.978 14.421 1.00 90.75 93 ALA A C 1
ATOM 702 O O . ALA A 1 93 ? -7.054 -3.173 14.242 1.00 90.75 93 ALA A O 1
ATOM 703 N N . GLU A 1 94 ? -7.594 -1.020 13.898 1.00 91.88 94 GLU A N 1
ATOM 704 C CA . GLU A 1 94 ? -8.772 -1.281 13.061 1.00 91.88 94 GLU A CA 1
ATOM 705 C C . GLU A 1 94 ? -8.399 -2.045 11.783 1.00 91.88 94 GLU A C 1
ATOM 707 O O . GLU A 1 94 ? -9.010 -3.068 11.468 1.00 91.88 94 GLU A O 1
ATOM 712 N N . PHE A 1 95 ? -7.345 -1.619 11.083 1.00 93.19 95 PHE A N 1
ATOM 713 C CA . PHE A 1 95 ? -6.866 -2.296 9.877 1.00 93.19 95 PHE A CA 1
ATOM 714 C C . PHE A 1 95 ? -6.382 -3.716 10.175 1.00 93.19 95 PHE A C 1
ATOM 716 O O . PHE A 1 95 ? -6.750 -4.646 9.454 1.00 93.19 95 PHE A O 1
ATOM 723 N N . LYS A 1 96 ? -5.616 -3.905 11.256 1.00 93.00 96 LYS A N 1
ATOM 724 C CA . LYS A 1 96 ? -5.152 -5.231 11.695 1.00 93.00 96 LYS A CA 1
ATOM 725 C C . LYS A 1 96 ? -6.318 -6.144 12.089 1.00 93.00 96 LYS A C 1
ATOM 727 O O . LYS A 1 96 ? -6.288 -7.327 11.773 1.00 93.00 96 LYS A O 1
ATOM 732 N N . ALA A 1 97 ? -7.353 -5.607 12.736 1.00 94.25 97 ALA A N 1
ATOM 733 C CA . ALA A 1 97 ? -8.531 -6.368 13.153 1.00 94.25 97 ALA A CA 1
ATOM 734 C C . ALA A 1 97 ? -9.478 -6.726 11.994 1.00 94.25 97 ALA A C 1
ATOM 736 O O . ALA A 1 97 ? -10.288 -7.644 12.123 1.00 94.25 97 ALA A O 1
ATOM 737 N N . SER A 1 98 ? -9.387 -6.014 10.868 1.00 93.88 98 SER A N 1
ATOM 738 C CA . SER A 1 98 ? -10.300 -6.178 9.734 1.00 93.88 98 SER A CA 1
ATOM 739 C C . SER A 1 98 ? -10.150 -7.504 8.978 1.00 93.88 98 SER A C 1
ATOM 741 O O . SER A 1 98 ? -11.078 -7.925 8.296 1.00 93.88 98 SER A O 1
ATOM 743 N N . ASN A 1 99 ? -8.998 -8.176 9.099 1.00 91.62 99 ASN A N 1
ATOM 744 C CA . ASN A 1 99 ? -8.633 -9.391 8.354 1.00 91.62 99 ASN A CA 1
ATOM 745 C C . ASN A 1 99 ? -8.652 -9.251 6.816 1.00 91.62 99 ASN A C 1
ATOM 747 O O . ASN A 1 99 ? -8.560 -10.258 6.117 1.00 91.62 99 ASN A O 1
ATOM 751 N N . HIS A 1 100 ? -8.737 -8.031 6.273 1.00 93.31 100 HIS A N 1
ATOM 752 C CA . HIS A 1 100 ? -8.619 -7.791 4.830 1.00 93.31 100 HIS A CA 1
ATOM 753 C C . HIS A 1 100 ? -7.171 -7.830 4.330 1.00 93.31 100 HIS A C 1
ATOM 755 O O . HIS A 1 100 ? -6.934 -8.075 3.150 1.00 93.31 100 HIS A O 1
ATOM 761 N N . PHE A 1 101 ? -6.211 -7.599 5.225 1.00 93.38 101 PHE A N 1
ATOM 762 C CA . PHE A 1 101 ? -4.789 -7.555 4.911 1.00 93.38 101 PHE A CA 1
ATOM 763 C C . PHE A 1 101 ? -4.051 -8.657 5.664 1.00 93.38 101 PHE A C 1
ATOM 765 O O . PHE A 1 101 ? -4.262 -8.851 6.862 1.00 93.38 101 PHE A O 1
ATOM 772 N N . ASN A 1 102 ? -3.129 -9.328 4.978 1.00 92.50 102 ASN A N 1
ATOM 773 C CA . ASN A 1 102 ? -2.193 -10.267 5.592 1.00 92.50 102 ASN A CA 1
ATOM 774 C C . ASN A 1 102 ? -1.176 -9.527 6.467 1.00 92.50 102 ASN A C 1
ATOM 776 O O . ASN A 1 102 ? -0.724 -10.053 7.484 1.00 92.50 102 ASN A O 1
ATOM 780 N N . ALA A 1 103 ? -0.814 -8.308 6.062 1.00 92.94 103 ALA A N 1
ATOM 781 C CA . ALA A 1 103 ? 0.108 -7.462 6.795 1.00 92.94 103 ALA A CA 1
ATOM 782 C C . ALA A 1 103 ? -0.296 -5.987 6.720 1.00 92.94 103 ALA A C 1
ATOM 784 O O . ALA A 1 103 ? -0.696 -5.468 5.677 1.00 92.94 103 ALA A O 1
ATOM 785 N N . VAL A 1 104 ? -0.152 -5.308 7.855 1.00 93.81 104 VAL A N 1
ATOM 786 C CA . VAL A 1 104 ? -0.398 -3.874 8.003 1.00 93.81 104 VAL A CA 1
ATOM 787 C C . VAL A 1 104 ? 0.845 -3.266 8.631 1.00 93.81 104 VAL A C 1
ATOM 789 O O . VAL A 1 104 ? 1.201 -3.612 9.762 1.00 93.81 104 VAL A O 1
ATOM 792 N N . TYR A 1 105 ? 1.483 -2.370 7.892 1.00 93.88 105 TYR A N 1
ATOM 793 C CA . TYR A 1 105 ? 2.682 -1.649 8.300 1.00 93.88 105 TYR A CA 1
ATOM 794 C C . TYR A 1 105 ? 2.377 -0.169 8.484 1.00 93.88 105 TYR A C 1
ATOM 796 O O . TYR A 1 105 ? 1.365 0.332 7.983 1.00 93.88 105 TYR A O 1
ATOM 804 N N . HIS A 1 106 ? 3.292 0.555 9.121 1.00 92.81 106 HIS A N 1
ATOM 805 C CA . HIS A 1 106 ? 3.233 2.008 9.144 1.00 92.81 106 HIS A CA 1
ATOM 806 C C . HIS A 1 106 ? 4.560 2.677 8.822 1.00 92.81 106 HIS A C 1
ATOM 808 O O . HIS A 1 106 ? 5.645 2.176 9.122 1.00 92.81 106 HIS A O 1
ATOM 814 N N . THR A 1 107 ? 4.451 3.862 8.231 1.00 91.50 107 THR A N 1
ATOM 815 C CA . THR A 1 107 ? 5.558 4.795 8.044 1.00 91.50 107 THR A CA 1
ATOM 816 C C . THR A 1 107 ? 5.131 6.192 8.484 1.00 91.50 107 THR A C 1
ATOM 818 O O . THR A 1 107 ? 3.974 6.590 8.347 1.00 91.50 107 THR A O 1
ATOM 821 N N . SER A 1 108 ? 6.069 6.939 9.053 1.00 88.56 108 SER A N 1
ATOM 822 C CA . SER A 1 108 ? 5.836 8.292 9.553 1.00 88.56 108 SER A CA 1
ATOM 823 C C . SER A 1 108 ? 6.906 9.210 8.970 1.00 88.56 108 SER A C 1
ATOM 825 O O . SER A 1 108 ? 7.966 9.372 9.584 1.00 88.56 108 SER A O 1
ATOM 827 N N . PRO A 1 109 ? 6.697 9.774 7.767 1.00 83.19 109 PRO A N 1
ATOM 828 C CA . PRO A 1 109 ? 7.638 10.714 7.179 1.00 83.19 109 PRO A CA 1
ATOM 829 C C . PRO A 1 109 ? 7.876 11.912 8.106 1.00 83.19 109 PRO A C 1
ATOM 831 O O . PRO A 1 109 ? 6.956 12.461 8.707 1.00 83.19 109 PRO A O 1
ATOM 834 N N . ILE A 1 110 ? 9.140 12.341 8.188 1.00 76.75 110 ILE A N 1
ATOM 835 C CA . ILE A 1 110 ? 9.585 13.459 9.042 1.00 76.75 110 ILE A CA 1
ATOM 836 C C . ILE A 1 110 ? 8.986 14.796 8.571 1.00 76.75 110 ILE A C 1
ATOM 838 O O . ILE A 1 110 ? 8.892 15.741 9.348 1.00 76.75 110 ILE A O 1
ATOM 842 N N . SER A 1 111 ? 8.585 14.890 7.299 1.00 78.19 111 SER A N 1
ATOM 843 C CA . SER A 1 111 ? 7.908 16.056 6.735 1.00 78.19 111 SER A CA 1
ATOM 844 C C . SER A 1 111 ? 6.921 15.647 5.632 1.00 78.19 111 SER A C 1
ATOM 846 O O . SER A 1 111 ? 7.138 14.615 4.992 1.00 78.19 111 SER A O 1
ATOM 848 N N . PRO A 1 112 ? 5.891 16.463 5.333 1.00 79.50 112 PRO A N 1
ATOM 849 C CA . PRO A 1 112 ? 4.998 16.224 4.196 1.00 79.50 112 PRO A CA 1
ATOM 850 C C . PRO A 1 112 ? 5.725 16.149 2.847 1.00 79.50 112 PRO A C 1
ATOM 852 O O . PRO A 1 112 ? 5.277 15.445 1.953 1.00 79.50 112 PRO A O 1
ATOM 855 N N . ALA A 1 113 ? 6.864 16.836 2.693 1.00 83.12 113 ALA A N 1
ATOM 856 C CA . ALA A 1 113 ? 7.665 16.781 1.467 1.00 83.12 113 ALA A CA 1
ATOM 857 C C . ALA A 1 113 ? 8.350 15.418 1.256 1.00 83.12 113 ALA A C 1
ATOM 859 O O . ALA A 1 113 ? 8.760 15.105 0.143 1.00 83.12 113 ALA A O 1
ATOM 860 N N . ASN A 1 114 ? 8.453 14.608 2.314 1.00 85.06 114 ASN A N 1
ATOM 861 C CA . ASN A 1 114 ? 8.999 13.253 2.270 1.00 85.06 114 ASN A CA 1
ATOM 862 C C . ASN A 1 114 ? 7.886 12.194 2.221 1.00 85.06 114 ASN A C 1
ATOM 864 O O . ASN A 1 114 ? 8.178 11.003 2.313 1.00 85.06 114 ASN A O 1
ATOM 868 N N . ALA A 1 115 ? 6.620 12.613 2.150 1.00 89.00 115 ALA A N 1
ATOM 869 C CA . ALA A 1 115 ? 5.499 11.701 2.030 1.00 89.00 115 ALA A CA 1
ATOM 870 C C . ALA A 1 115 ? 5.521 11.044 0.648 1.00 89.00 115 ALA A C 1
ATOM 872 O O . ALA A 1 115 ? 5.642 11.717 -0.378 1.00 89.00 115 ALA A O 1
ATOM 873 N N . LEU A 1 116 ? 5.381 9.723 0.626 1.00 91.38 116 LEU A N 1
ATOM 874 C CA . LEU A 1 116 ? 5.233 8.989 -0.617 1.00 91.38 116 LEU A CA 1
ATOM 875 C C . LEU A 1 116 ? 3.833 9.223 -1.198 1.00 91.38 116 LEU A C 1
ATOM 877 O O . LEU A 1 116 ? 2.856 9.258 -0.437 1.00 91.38 116 LEU A O 1
ATOM 881 N N . PRO A 1 117 ? 3.711 9.364 -2.528 1.00 91.12 117 PRO A N 1
ATOM 882 C CA . PRO A 1 117 ? 2.426 9.275 -3.201 1.00 91.12 117 PRO A CA 1
ATOM 883 C C . PRO A 1 117 ? 1.689 7.978 -2.824 1.00 91.12 117 PRO A C 1
ATOM 885 O O . PRO A 1 117 ? 2.324 6.937 -2.673 1.00 91.12 117 PRO A O 1
ATOM 888 N N . PRO A 1 118 ? 0.356 7.997 -2.676 1.00 90.75 118 PRO A N 1
ATOM 889 C CA . PRO A 1 118 ? -0.409 6.765 -2.535 1.00 90.75 118 PRO A CA 1
ATOM 890 C C . PRO A 1 118 ? -0.309 5.894 -3.794 1.00 90.75 118 PRO A C 1
ATOM 892 O O . PRO A 1 118 ? -0.444 6.418 -4.901 1.00 90.75 118 PRO A O 1
ATOM 895 N N . GLY A 1 119 ? -0.130 4.584 -3.632 1.00 91.81 119 GLY A N 1
ATOM 896 C CA . GLY A 1 119 ? 0.008 3.662 -4.763 1.00 91.81 119 GLY A CA 1
ATOM 897 C C . GLY A 1 119 ? 0.746 2.365 -4.420 1.00 91.81 119 GLY A C 1
ATOM 898 O O . GLY A 1 119 ? 1.011 2.115 -3.241 1.00 91.81 119 GLY A O 1
ATOM 899 N N . PRO A 1 120 ? 1.046 1.523 -5.423 1.00 91.94 120 PRO A N 1
ATOM 900 C CA . PRO A 1 120 ? 1.798 0.284 -5.242 1.00 91.94 120 PRO A CA 1
ATOM 901 C C . PRO A 1 120 ? 3.302 0.537 -5.040 1.00 91.94 120 PRO A C 1
ATOM 903 O O . PRO A 1 120 ? 3.908 1.335 -5.749 1.00 91.94 120 PRO A O 1
ATOM 906 N N . TYR A 1 121 ? 3.902 -0.180 -4.088 1.00 92.94 121 TYR A N 1
ATOM 907 C CA . TYR A 1 121 ? 5.328 -0.135 -3.742 1.00 92.94 121 TYR A CA 1
ATOM 908 C C . TYR A 1 121 ? 5.850 -1.516 -3.341 1.00 92.94 121 TYR A C 1
ATOM 910 O O . TYR A 1 121 ? 5.080 -2.429 -3.021 1.00 92.94 121 TYR A O 1
ATOM 918 N N . PHE A 1 122 ? 7.175 -1.646 -3.281 1.00 92.88 122 PHE A N 1
ATOM 919 C CA . PHE A 1 122 ? 7.836 -2.830 -2.743 1.00 92.88 122 PHE A CA 1
ATOM 920 C C . PHE A 1 122 ? 8.430 -2.561 -1.369 1.00 92.88 122 PHE A C 1
ATOM 922 O O . PHE A 1 122 ? 9.181 -1.610 -1.166 1.00 92.88 122 PHE A O 1
ATOM 929 N N . LEU A 1 123 ? 8.152 -3.451 -0.424 1.00 92.25 123 LEU A N 1
ATOM 930 C CA . LEU A 1 123 ? 8.775 -3.448 0.888 1.00 92.25 123 LEU A CA 1
ATOM 931 C C . LEU A 1 123 ? 9.907 -4.480 0.918 1.00 92.25 123 LEU A C 1
ATOM 933 O O . LEU A 1 123 ? 9.671 -5.684 0.824 1.00 92.25 123 LEU A O 1
ATOM 937 N N . ILE A 1 124 ? 11.145 -3.996 1.036 1.00 90.31 124 ILE A N 1
ATOM 938 C CA . ILE A 1 124 ? 12.375 -4.795 0.973 1.00 90.31 124 ILE A CA 1
ATOM 939 C C . ILE A 1 124 ? 13.236 -4.475 2.194 1.00 90.31 124 ILE A C 1
ATOM 941 O O . ILE A 1 124 ? 13.727 -3.356 2.360 1.00 90.31 124 ILE A O 1
ATOM 945 N N . HIS A 1 125 ? 13.427 -5.460 3.076 1.00 87.88 125 HIS A N 1
ATOM 946 C CA . HIS A 1 125 ? 14.213 -5.311 4.311 1.00 87.88 125 HIS A CA 1
ATOM 947 C C . HIS A 1 125 ? 13.803 -4.090 5.169 1.00 87.88 125 HIS A C 1
ATOM 949 O O . HIS A 1 125 ? 14.645 -3.407 5.755 1.00 87.88 125 HIS A O 1
ATOM 955 N N . GLY A 1 126 ? 12.503 -3.780 5.215 1.00 89.56 126 GLY A N 1
ATOM 956 C CA . GLY A 1 126 ? 11.962 -2.626 5.944 1.00 89.56 126 GLY A CA 1
ATOM 957 C C . GLY A 1 126 ? 11.980 -1.302 5.198 1.00 89.56 126 GLY A C 1
ATOM 958 O O . GLY A 1 126 ? 11.459 -0.319 5.723 1.00 89.56 126 GLY A O 1
ATOM 959 N N . ASN A 1 127 ? 12.522 -1.263 3.986 1.00 92.00 127 ASN A N 1
ATOM 960 C CA . ASN A 1 127 ? 12.527 -0.068 3.158 1.00 92.00 127 ASN A CA 1
ATOM 961 C C . ASN A 1 127 ? 11.439 -0.142 2.092 1.00 92.00 127 ASN A C 1
ATOM 963 O O . ASN A 1 127 ? 11.188 -1.207 1.536 1.00 92.00 127 ASN A O 1
ATOM 967 N N . ILE A 1 128 ? 10.822 0.998 1.810 1.00 93.44 128 ILE A N 1
ATOM 968 C CA . ILE A 1 128 ? 9.830 1.169 0.753 1.00 93.44 128 ILE A CA 1
ATOM 969 C C . ILE A 1 128 ? 10.574 1.616 -0.505 1.00 93.44 128 ILE A C 1
ATOM 971 O O . ILE A 1 128 ? 11.329 2.591 -0.445 1.00 93.44 128 ILE A O 1
ATOM 975 N N . HIS A 1 129 ? 10.374 0.895 -1.602 1.00 91.62 129 HIS A N 1
ATOM 976 C CA . HIS A 1 129 ? 11.000 1.098 -2.906 1.00 91.62 129 HIS A CA 1
ATOM 977 C C . HIS A 1 129 ? 9.954 1.289 -3.998 1.00 91.62 129 HIS A C 1
ATOM 979 O O . HIS A 1 129 ? 8.914 0.590 -3.941 1.00 91.62 129 HIS A O 1
#

Secondary structure (DSSP, 8-state):
-----------EETTEE----SS--EE-SS-----SPEEEEEEE-SGGG-SHHHHHHHHHHHHHH-TT--GGGGGEEEEEP-S--TTHHHHHHHHHHTSS-SEEEEE--SSGGGPPPSEEEEEETTEE-

Sequence (129 aa):
MASGSLSSQYPVIDGIPYFVHPQPLAKVVEPLAHSDPIPAVVLTISDAIYSVDKALTQIDRFASVDDVYSQSFAHSVILQSIIGSDSIEQLLAEFKASNHFNAVYHTSPISPANALPPGPYFLIHGNIH